Protein AF-J3ID57-F1 (afdb_monomer_lite)

Sequence (38 aa):
VCGPGSIEQAHKPDEFIEISQMQAGERFLDGLLGSLKL

Structure (mmCIF, N/CA/C/O backbone):
data_AF-J3ID57-F1
#
_entry.id   AF-J3ID57-F1
#
loop_
_atom_site.group_PDB
_atom_site.id
_atom_site.type_symbol
_atom_site.label_atom_id
_atom_site.label_alt_id
_atom_site.label_comp_id
_atom_site.label_asym_id
_atom_site.label_entity_id
_atom_site.label_seq_id
_atom_site.pdbx_PDB_ins_code
_atom_site.Cartn_x
_atom_site.Cartn_y
_atom_site.Cartn_z
_atom_site.occupancy
_atom_site.B_iso_or_equiv
_atom_site.auth_seq_id
_atom_site.auth_comp_id
_atom_site.auth_asym_id
_atom_site.auth_atom_id
_atom_site.pdbx_PDB_model_num
ATOM 1 N N . VAL A 1 1 ? 4.275 2.945 12.274 1.00 87.62 1 VAL A N 1
ATOM 2 C CA . VAL A 1 1 ? 3.771 3.347 10.939 1.00 87.62 1 VAL A CA 1
ATOM 3 C C . VAL A 1 1 ? 3.383 2.076 10.212 1.00 87.62 1 VAL A C 1
ATOM 5 O O . VAL A 1 1 ? 4.136 1.116 10.304 1.00 87.62 1 VAL A O 1
ATOM 8 N N . CYS A 1 2 ? 2.206 2.027 9.596 1.00 93.69 2 CYS A N 1
ATOM 9 C CA . CYS A 1 2 ? 1.721 0.858 8.861 1.00 93.69 2 CYS A CA 1
ATOM 10 C C . CYS A 1 2 ? 1.068 1.324 7.557 1.00 93.69 2 CYS A C 1
ATOM 12 O O . CYS A 1 2 ? 0.522 2.426 7.509 1.00 93.69 2 CYS A O 1
ATOM 14 N N . GLY A 1 3 ? 1.173 0.512 6.509 1.00 96.31 3 GLY A N 1
ATOM 15 C CA . GLY A 1 3 ? 0.648 0.823 5.186 1.00 96.31 3 GLY A CA 1
ATOM 16 C C . GLY A 1 3 ? 0.975 -0.290 4.189 1.00 96.31 3 GLY A C 1
ATOM 17 O O . GLY A 1 3 ? 1.880 -1.086 4.452 1.00 96.31 3 GLY A O 1
ATOM 18 N N . PRO A 1 4 ? 0.221 -0.391 3.085 1.00 98.00 4 PRO A N 1
ATOM 19 C CA . PRO A 1 4 ? 0.479 -1.375 2.043 1.00 98.00 4 PRO A CA 1
ATOM 20 C C . PRO A 1 4 ? 1.723 -1.001 1.217 1.00 98.00 4 PRO A C 1
ATOM 22 O O . PRO A 1 4 ? 2.130 0.159 1.188 1.00 98.00 4 PRO A O 1
ATOM 25 N N . GLY A 1 5 ? 2.307 -1.985 0.531 1.00 97.56 5 GLY A N 1
ATOM 26 C CA . GLY A 1 5 ? 3.520 -1.822 -0.282 1.00 97.56 5 GLY A CA 1
ATOM 27 C C . GLY A 1 5 ? 4.739 -2.542 0.302 1.00 97.56 5 GLY A C 1
ATOM 28 O O . GLY A 1 5 ? 4.616 -3.333 1.237 1.00 97.56 5 GLY A O 1
ATOM 29 N N . SER A 1 6 ? 5.913 -2.297 -0.284 1.00 97.75 6 SER A N 1
ATOM 30 C CA . SER A 1 6 ? 7.198 -2.893 0.107 1.00 97.75 6 SER A CA 1
ATOM 31 C C . SER A 1 6 ? 8.279 -1.815 0.109 1.00 97.75 6 SER A C 1
ATOM 33 O O . SER A 1 6 ? 8.454 -1.094 -0.873 1.00 97.75 6 SER A O 1
ATOM 35 N N . ILE A 1 7 ? 9.005 -1.699 1.222 1.00 97.50 7 ILE A N 1
ATOM 36 C CA . ILE A 1 7 ? 10.069 -0.697 1.370 1.00 97.50 7 ILE A CA 1
ATOM 37 C C . ILE A 1 7 ? 11.268 -1.014 0.472 1.00 97.50 7 ILE A C 1
ATOM 39 O O . ILE A 1 7 ? 12.009 -0.119 0.079 1.00 97.50 7 ILE A O 1
ATOM 43 N N . GLU A 1 8 ? 11.434 -2.284 0.108 1.00 97.69 8 GLU A N 1
ATOM 44 C CA . GLU A 1 8 ? 12.478 -2.775 -0.783 1.00 97.69 8 GLU A CA 1
ATOM 45 C C . GLU A 1 8 ? 12.362 -2.204 -2.208 1.00 97.69 8 GLU A C 1
ATOM 47 O O . GLU A 1 8 ? 13.379 -2.088 -2.895 1.00 97.69 8 GLU A O 1
ATOM 52 N N . GLN A 1 9 ? 11.155 -1.817 -2.641 1.00 97.50 9 GLN A N 1
ATOM 53 C CA . GLN A 1 9 ? 10.917 -1.164 -3.937 1.00 97.50 9 GLN A CA 1
ATOM 54 C C . GLN A 1 9 ? 11.012 0.365 -3.892 1.00 97.50 9 GLN A C 1
ATOM 56 O O . GLN A 1 9 ? 11.167 0.991 -4.939 1.00 97.50 9 GLN A O 1
ATOM 61 N N . ALA A 1 10 ? 10.918 0.976 -2.710 1.00 97.75 10 ALA A N 1
ATOM 62 C CA . ALA A 1 10 ? 10.823 2.425 -2.591 1.00 97.75 10 ALA A CA 1
ATOM 63 C C . ALA A 1 10 ? 12.041 3.136 -3.211 1.00 97.75 10 ALA A C 1
ATOM 65 O O . ALA A 1 10 ? 13.195 2.740 -3.000 1.00 97.75 10 ALA A O 1
ATOM 66 N N . HIS A 1 11 ? 11.784 4.221 -3.947 1.00 97.50 11 HIS A N 1
ATOM 67 C CA . HIS A 1 11 ? 12.796 5.038 -4.628 1.00 97.50 11 HIS A CA 1
ATOM 68 C C . HIS A 1 11 ? 13.625 4.264 -5.667 1.00 97.50 11 HIS A C 1
ATOM 70 O O . HIS A 1 11 ? 14.819 4.533 -5.859 1.00 97.50 11 HIS A O 1
ATOM 76 N N . LYS A 1 12 ? 13.012 3.285 -6.333 1.00 98.12 12 LYS A N 1
ATOM 77 C CA . LYS A 1 12 ? 13.603 2.56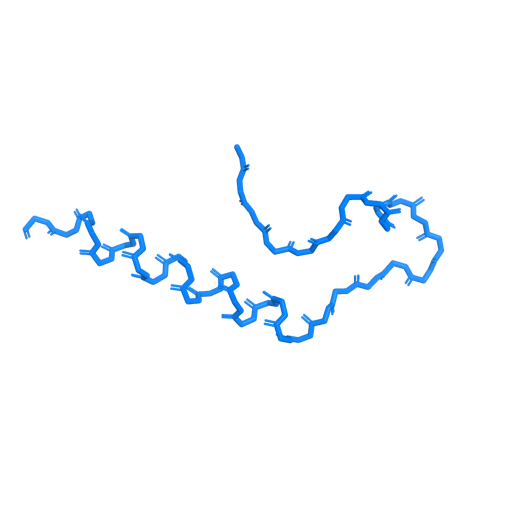9 -7.469 1.00 98.12 12 LYS A CA 1
ATOM 78 C C . LYS A 1 12 ? 12.865 2.927 -8.765 1.00 98.12 12 LYS A C 1
ATOM 80 O O . LYS A 1 12 ? 11.709 3.340 -8.714 1.00 98.12 12 LYS A O 1
ATOM 85 N N . PRO A 1 13 ? 13.517 2.809 -9.936 1.00 98.19 13 PRO A N 1
ATOM 86 C CA . PRO A 1 13 ? 12.803 2.835 -11.209 1.00 98.19 13 PRO A CA 1
ATOM 87 C C . PRO A 1 13 ? 11.689 1.787 -11.223 1.00 98.19 13 PRO A C 1
ATOM 89 O O . PRO A 1 13 ? 11.842 0.731 -10.609 1.00 98.19 13 PRO A O 1
ATOM 92 N N . ASP A 1 14 ? 10.597 2.096 -11.919 1.00 97.75 14 ASP A N 1
ATOM 93 C CA . ASP A 1 14 ? 9.427 1.220 -12.039 1.00 97.75 14 ASP A CA 1
ATOM 94 C C . ASP A 1 14 ? 8.797 0.834 -10.685 1.00 97.75 14 ASP A C 1
ATOM 96 O O . ASP A 1 14 ? 8.186 -0.224 -10.566 1.00 97.75 14 ASP A O 1
ATOM 100 N N . GLU A 1 15 ? 8.933 1.691 -9.662 1.00 98.44 15 GLU A N 1
ATOM 101 C CA . GLU A 1 15 ? 8.250 1.530 -8.375 1.00 98.44 15 GLU A CA 1
ATOM 102 C C . GLU A 1 15 ? 6.740 1.392 -8.593 1.00 98.44 15 GLU A C 1
ATOM 104 O O . GLU A 1 15 ? 6.093 2.243 -9.212 1.00 98.44 15 GLU A O 1
ATOM 109 N N . PHE A 1 16 ? 6.177 0.311 -8.061 1.00 98.19 16 PHE A N 1
ATOM 110 C CA . PHE A 1 16 ? 4.756 0.041 -8.148 1.00 98.19 16 PHE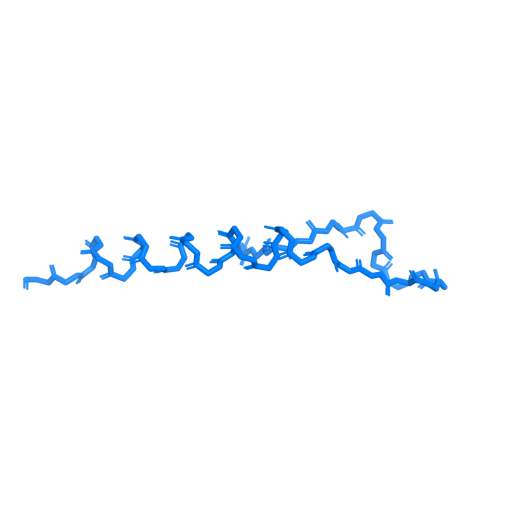 A CA 1
ATOM 111 C C . PHE A 1 16 ? 4.232 -0.556 -6.845 1.00 98.19 16 PHE A C 1
ATOM 113 O O . PHE A 1 16 ? 4.968 -0.983 -5.955 1.00 98.19 16 PHE A O 1
ATOM 120 N N . ILE A 1 17 ? 2.911 -0.595 -6.748 1.00 98.25 17 ILE A N 1
ATOM 121 C CA . ILE A 1 17 ? 2.192 -1.302 -5.701 1.00 98.25 17 ILE A CA 1
ATOM 122 C C . ILE A 1 17 ? 1.108 -2.139 -6.360 1.00 98.25 17 ILE A C 1
ATOM 124 O O . ILE A 1 17 ? 0.430 -1.681 -7.282 1.00 98.25 17 ILE A O 1
ATOM 128 N N . GLU A 1 18 ? 0.940 -3.375 -5.903 1.00 98.44 18 GLU A N 1
ATOM 129 C CA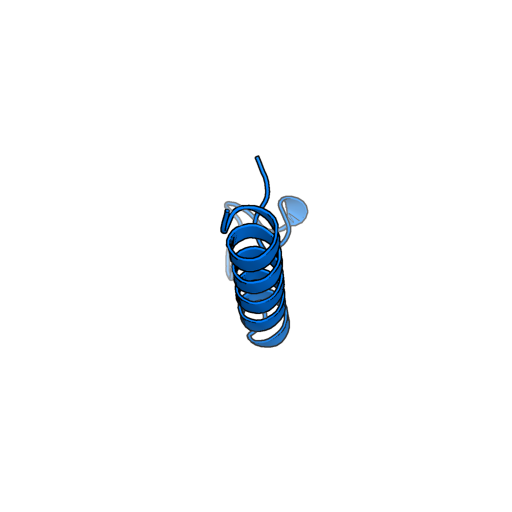 . GLU A 1 18 ? -0.114 -4.232 -6.427 1.00 98.44 18 GLU A CA 1
ATOM 130 C C . GLU A 1 18 ? -1.490 -3.720 -5.995 1.00 98.44 18 GLU A C 1
ATOM 132 O O . GLU A 1 18 ? -1.698 -3.306 -4.849 1.00 98.44 18 GLU A O 1
ATOM 137 N N . ILE A 1 19 ? -2.481 -3.849 -6.879 1.00 98.62 19 ILE A N 1
ATOM 138 C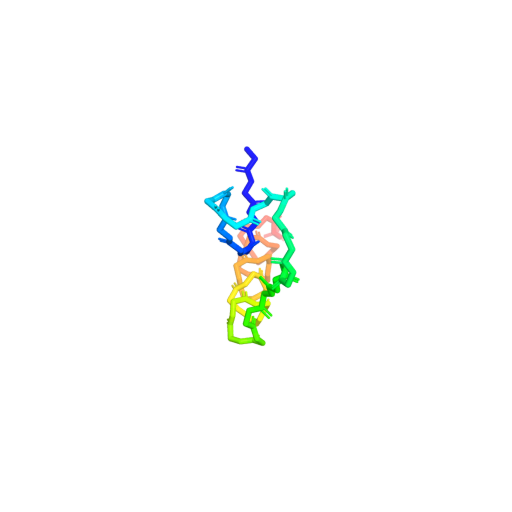 CA . ILE A 1 19 ? -3.879 -3.527 -6.543 1.00 98.62 19 ILE A CA 1
ATOM 139 C C . ILE A 1 19 ? -4.328 -4.333 -5.312 1.00 98.62 19 ILE A C 1
ATOM 141 O O . ILE A 1 19 ? -5.018 -3.817 -4.434 1.00 98.62 19 ILE A O 1
ATOM 145 N N . SER A 1 20 ? -3.889 -5.588 -5.201 1.00 98.56 20 SER A N 1
ATOM 146 C CA . SER A 1 20 ? -4.197 -6.454 -4.060 1.00 98.56 20 SER A CA 1
ATOM 147 C C . SER A 1 20 ? -3.610 -5.940 -2.738 1.00 98.56 20 SER A C 1
ATOM 149 O O . SER A 1 20 ? -4.253 -6.082 -1.694 1.00 98.56 20 SER A O 1
ATOM 151 N N . GLN A 1 21 ? -2.431 -5.305 -2.768 1.00 98.50 21 GLN A N 1
ATOM 152 C CA . GLN A 1 21 ? -1.829 -4.665 -1.597 1.00 98.50 21 GLN A CA 1
ATOM 153 C C . GLN A 1 21 ? -2.639 -3.434 -1.184 1.00 98.50 21 GLN A C 1
ATOM 155 O O . GLN A 1 21 ? -2.931 -3.281 0.001 1.00 98.50 21 GLN A O 1
ATOM 160 N N . MET A 1 22 ? -3.082 -2.613 -2.142 1.00 98.50 22 MET A N 1
ATOM 161 C CA . MET A 1 22 ? -3.965 -1.471 -1.866 1.00 98.50 22 MET A CA 1
ATOM 162 C C . MET A 1 22 ? -5.266 -1.910 -1.183 1.00 98.50 22 MET A C 1
ATO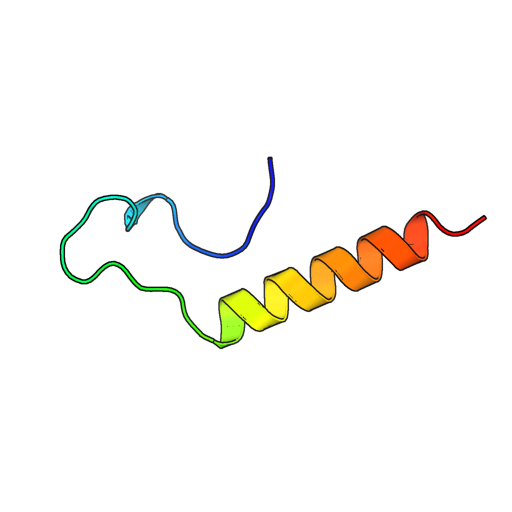M 164 O O . MET A 1 22 ? -5.610 -1.399 -0.119 1.00 98.50 22 MET A O 1
ATOM 168 N N . GLN A 1 23 ? -5.934 -2.928 -1.730 1.00 98.75 23 GLN A N 1
ATOM 169 C CA . GLN A 1 23 ? -7.152 -3.497 -1.142 1.00 98.75 23 GLN A CA 1
ATOM 170 C C . GLN A 1 23 ? -6.907 -4.102 0.250 1.00 98.75 23 GLN A C 1
ATOM 172 O O . GLN A 1 23 ? -7.785 -4.084 1.109 1.00 98.75 23 GLN A O 1
ATOM 177 N N . ALA A 1 24 ? -5.726 -4.678 0.495 1.00 98.44 24 ALA A N 1
ATOM 178 C CA . ALA A 1 24 ? -5.364 -5.173 1.822 1.00 98.44 24 ALA A CA 1
ATOM 179 C C . ALA A 1 24 ? -5.193 -4.031 2.834 1.00 98.44 24 ALA A C 1
ATOM 181 O O . ALA A 1 24 ? -5.651 -4.162 3.968 1.00 98.44 24 ALA A O 1
ATOM 182 N N . GLY A 1 25 ? -4.586 -2.916 2.416 1.00 98.25 25 GLY A N 1
ATOM 183 C CA . GLY A 1 25 ? -4.485 -1.701 3.223 1.00 98.25 25 GLY A CA 1
ATOM 184 C C . GLY A 1 25 ? -5.855 -1.128 3.588 1.00 98.25 25 GLY A C 1
ATOM 185 O O . GLY A 1 25 ? -6.090 -0.819 4.753 1.00 98.25 25 GLY A O 1
ATOM 186 N N . GLU A 1 26 ? -6.779 -1.066 2.626 1.00 98.31 26 GLU A N 1
ATOM 187 C CA . GLU A 1 26 ? -8.169 -0.645 2.853 1.00 98.31 26 GLU A CA 1
ATOM 188 C C . GLU A 1 26 ? -8.865 -1.528 3.901 1.00 98.31 26 GLU A C 1
ATOM 190 O O . GLU A 1 26 ? -9.315 -1.023 4.927 1.00 98.31 26 GLU A O 1
ATOM 195 N N . ARG A 1 27 ? -8.841 -2.860 3.725 1.00 98.50 27 ARG A N 1
ATOM 196 C CA . ARG A 1 27 ? -9.431 -3.804 4.695 1.00 98.50 27 ARG A CA 1
ATOM 197 C C . ARG A 1 27 ? -8.844 -3.664 6.099 1.00 98.50 27 ARG A C 1
ATOM 199 O O . ARG A 1 27 ? -9.564 -3.812 7.086 1.0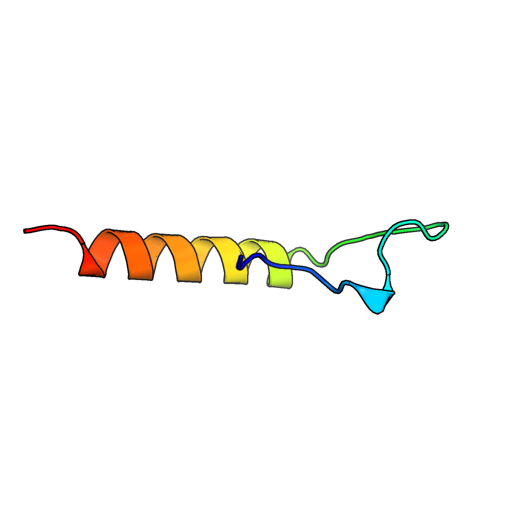0 98.50 27 ARG A O 1
ATOM 206 N N . PHE A 1 28 ? -7.538 -3.420 6.201 1.00 98.12 28 PHE A N 1
ATOM 207 C CA . PHE A 1 28 ? -6.888 -3.186 7.488 1.00 98.12 28 PHE A CA 1
ATOM 208 C C . PHE A 1 28 ? -7.437 -1.924 8.166 1.00 98.12 28 PHE A C 1
ATOM 210 O O . PHE A 1 28 ? -7.781 -1.970 9.348 1.00 98.12 28 PHE A O 1
ATOM 217 N N . LEU A 1 29 ? -7.546 -0.816 7.425 1.00 97.50 29 LEU A N 1
ATOM 218 C CA . LEU A 1 29 ? -8.074 0.442 7.950 1.00 97.50 29 LEU A CA 1
ATOM 219 C C . LEU A 1 29 ? -9.549 0.315 8.345 1.00 97.50 29 LEU A C 1
ATOM 221 O O . LEU A 1 29 ? -9.915 0.783 9.420 1.00 97.50 29 LEU A O 1
ATOM 225 N N . ASP A 1 30 ? -10.369 -0.375 7.553 1.00 97.50 30 ASP A N 1
ATOM 226 C CA . ASP A 1 30 ? -11.768 -0.655 7.896 1.00 97.50 30 ASP A CA 1
ATOM 227 C C . ASP A 1 30 ? -11.892 -1.439 9.207 1.00 97.50 30 ASP A C 1
ATOM 229 O O . ASP A 1 30 ? -12.694 -1.087 10.077 1.00 97.50 30 ASP A O 1
ATOM 233 N N . GLY A 1 31 ? -11.065 -2.475 9.386 1.00 96.94 31 GLY A N 1
ATOM 234 C CA . GLY A 1 31 ? -11.013 -3.251 10.624 1.00 96.94 31 GLY A CA 1
ATOM 235 C C . GLY A 1 31 ? -10.573 -2.408 11.823 1.00 96.94 31 GLY A C 1
ATOM 236 O O . GLY A 1 31 ? -11.193 -2.473 12.886 1.00 96.94 31 GLY A O 1
ATOM 237 N N . LEU A 1 32 ? -9.551 -1.566 11.642 1.00 96.44 32 LEU A N 1
ATOM 238 C CA . LEU A 1 32 ? -9.084 -0.643 12.674 1.00 96.44 32 LEU A CA 1
ATOM 239 C C . LEU A 1 32 ? -10.191 0.339 13.075 1.00 96.44 32 LEU A C 1
ATOM 241 O O . LEU A 1 32 ? -10.491 0.466 14.260 1.00 96.44 32 LEU A O 1
ATOM 245 N N . LEU A 1 33 ? -10.840 0.985 12.106 1.00 96.62 33 LEU A N 1
ATOM 246 C CA . LEU A 1 33 ? -11.959 1.893 12.357 1.00 96.62 33 LEU A CA 1
ATOM 247 C C . LEU A 1 33 ? -13.115 1.179 13.061 1.00 96.62 33 LEU A C 1
ATOM 249 O O . LEU A 1 33 ? -13.707 1.742 13.977 1.00 96.62 33 LEU A O 1
ATOM 253 N N . GLY A 1 34 ? -13.421 -0.060 12.668 1.00 97.31 34 GLY A N 1
ATOM 254 C CA . GLY A 1 34 ? -14.404 -0.902 13.345 1.00 97.31 34 GLY A CA 1
ATOM 255 C C . GLY A 1 34 ? -14.058 -1.151 14.814 1.00 97.31 34 GLY A C 1
ATOM 256 O O . GLY A 1 34 ? -14.933 -1.047 15.666 1.00 97.31 34 GLY A O 1
ATOM 257 N N . SER A 1 35 ? -12.783 -1.404 15.122 1.00 96.00 35 SER A N 1
ATOM 258 C CA . SER A 1 35 ? -12.309 -1.646 16.494 1.00 96.00 35 SER A CA 1
ATOM 259 C C . SER A 1 35 ? -12.299 -0.403 17.395 1.00 96.00 35 SER A C 1
ATOM 261 O O . SER A 1 35 ? -12.240 -0.533 18.614 1.00 96.00 35 SER A O 1
ATOM 263 N N . LEU A 1 36 ? -12.344 0.794 16.803 1.00 95.94 36 LEU A N 1
ATOM 264 C CA . LEU A 1 36 ? -12.296 2.075 17.515 1.00 95.94 36 LEU A CA 1
ATOM 265 C C . LEU A 1 36 ? -13.674 2.726 17.697 1.00 95.94 36 LEU A C 1
ATOM 267 O O . LEU A 1 36 ? -13.779 3.742 18.384 1.00 95.94 36 LEU A O 1
ATOM 271 N N . LYS A 1 37 ? -14.728 2.183 17.077 1.00 84.00 37 LYS A N 1
ATOM 272 C CA . LYS A 1 37 ? -16.100 2.660 17.282 1.00 84.00 37 LYS A CA 1
ATOM 273 C C . LYS A 1 37 ? -16.577 2.217 18.672 1.00 84.00 37 LYS A C 1
ATOM 275 O O . LYS A 1 37 ? -16.683 1.019 18.920 1.00 84.00 37 LYS A O 1
ATOM 280 N N . LEU A 1 38 ? -16.801 3.200 19.553 1.00 63.66 38 LEU A N 1
ATOM 281 C CA . LEU A 1 38 ? -17.449 3.049 20.866 1.00 63.66 38 LEU A CA 1
ATOM 282 C C . LEU A 1 38 ? -18.898 2.569 20.725 1.00 63.66 38 LEU A C 1
ATOM 284 O O . LEU A 1 38 ? -19.580 3.057 19.792 1.00 63.66 38 LEU A O 1
#

Foldseek 3Di:
DDAFDDPVQPPHPPRDGDPVSNVVRVVVVVVVVVVPDD

pLDDT: mean 96.12, std 6.05, range [63.66, 98.75]

Radius of gyration: 12.78 Å; chains: 1; bounding box: 31×12×33 Å

Secondary structure (DSSP, 8-state):
---SS-GGGTTSTT----HHHHHHHHHHHHHHHHHH--